Protein AF-A0A8S3F5N7-F1 (afdb_monomer)

Organism: NCBI:txid392030

Foldseek 3Di:
DPDDDAQAKDKDKDFAPWFDPDPPWDKFKDFVNHTPHVVVHVQWDWDGDTRMIIIMGGRDDPVSDHDIDIDTDPPVVVVVVD

Secondary structure (DSSP, 8-state):
-----TT--EEEEEE-SS----TTS-EEEEETTEEE-TTT-TTEEEEEETTEEEEEE-S--GGG-S-EEEEE-HHHHHTT--

pLDDT: mean 81.41, std 12.53, range [44.22, 92.94]

Solvent-accessible surface area (backbone atoms only — not comparable to full-atom values): 5048 Å² total; per-residue (Å²): 127,96,76,76,64,71,63,37,70,46,79,47,78,46,78,51,98,58,64,58,82,55,86,81,49,50,74,39,39,22,51,76,86,40,79,53,40,50,92,82,31,91,45,41,46,80,46,76,55,52,34,34,40,38,36,36,40,45,56,36,49,82,80,75,63,74,54,75,45,84,44,73,46,66,67,70,48,62,65,70,76,109

Radius of gyration: 13.74 Å; Cα contacts (8 Å, |Δi|>4): 131; chains: 1; bounding box: 41×24×28 Å

Mean predicted aligned error: 6.55 Å

InterPro domains:
  IPR013783 Immunoglobulin-like fold [G3DSA:2.60.40.10] (1-74)
  IPR036179 Immunoglobulin-like domain superfamily [SSF48726] (5-67)

Structure (mmCIF, N/CA/C/O backbone):
data_AF-A0A8S3F5N7-F1
#
_entry.id   AF-A0A8S3F5N7-F1
#
loop_
_atom_site.group_PDB
_atom_site.id
_atom_site.type_symbol
_atom_site.label_atom_id
_atom_site.label_alt_id
_atom_site.label_comp_id
_atom_site.label_asym_id
_atom_site.label_entity_id
_atom_site.label_seq_id
_atom_site.pdbx_PDB_ins_code
_atom_site.Cartn_x
_atom_site.Cartn_y
_atom_site.Cartn_z
_atom_site.occupancy
_atom_site.B_iso_or_equiv
_atom_site.auth_seq_id
_atom_site.auth_comp_id
_atom_site.auth_asym_id
_atom_site.auth_atom_id
_atom_site.pdbx_PDB_model_num
ATOM 1 N N . SER A 1 1 ? -18.939 -9.837 -4.805 1.00 52.78 1 SER A N 1
ATOM 2 C CA . SER A 1 1 ? -18.911 -8.418 -4.440 1.00 52.78 1 SER A CA 1
ATOM 3 C C . SER A 1 1 ? -17.525 -8.129 -3.909 1.00 52.78 1 SER A C 1
ATOM 5 O O . SER A 1 1 ? -16.933 -9.029 -3.326 1.00 52.78 1 SER A O 1
ATOM 7 N N . ASP A 1 2 ? -16.986 -6.938 -4.149 1.00 70.56 2 ASP A N 1
ATOM 8 C CA . ASP A 1 2 ? -15.660 -6.547 -3.641 1.00 70.56 2 ASP A CA 1
ATOM 9 C C . ASP A 1 2 ? -15.767 -6.028 -2.195 1.00 70.56 2 ASP A C 1
ATOM 11 O O . ASP A 1 2 ? -15.142 -5.037 -1.820 1.00 70.56 2 ASP A O 1
ATOM 15 N N . ASP A 1 3 ? -16.624 -6.674 -1.401 1.00 81.00 3 ASP A N 1
ATOM 16 C CA . ASP A 1 3 ? -16.842 -6.326 -0.004 1.00 81.00 3 ASP A CA 1
ATOM 17 C C . ASP A 1 3 ? -15.727 -6.948 0.830 1.00 81.00 3 ASP A C 1
ATOM 19 O O . ASP A 1 3 ? -15.389 -8.125 0.685 1.00 81.00 3 ASP A O 1
ATOM 23 N N . ILE A 1 4 ? -15.156 -6.136 1.708 1.00 86.62 4 ILE A N 1
ATOM 24 C CA . ILE A 1 4 ? -14.064 -6.513 2.595 1.00 86.62 4 ILE A CA 1
ATOM 25 C C . ILE A 1 4 ? -14.619 -6.538 4.014 1.00 86.62 4 ILE A C 1
ATOM 27 O O . ILE A 1 4 ? -15.280 -5.591 4.442 1.00 86.62 4 ILE A O 1
ATOM 31 N N . GLU A 1 5 ? -14.343 -7.616 4.741 1.00 90.88 5 GLU A N 1
ATOM 32 C CA . GLU A 1 5 ? -14.704 -7.724 6.152 1.00 90.88 5 GLU A CA 1
ATOM 33 C C . GLU A 1 5 ? -13.830 -6.787 6.995 1.00 90.88 5 GLU A C 1
ATOM 35 O O . GLU A 1 5 ? -12.623 -6.663 6.761 1.00 90.88 5 GLU A O 1
ATOM 40 N N . GLU A 1 6 ? -14.431 -6.117 7.975 1.00 91.06 6 GLU A N 1
ATOM 41 C CA . GLU A 1 6 ? -13.668 -5.319 8.934 1.00 91.06 6 GLU A CA 1
ATOM 42 C C . GLU A 1 6 ? -12.654 -6.208 9.677 1.00 91.06 6 GLU A C 1
ATOM 44 O O . GLU A 1 6 ? -12.829 -7.418 9.793 1.00 91.06 6 GLU A O 1
ATOM 49 N N . ASP A 1 7 ? -11.547 -5.622 10.122 1.00 92.69 7 ASP A N 1
ATOM 50 C CA . ASP A 1 7 ? -10.422 -6.298 10.782 1.00 92.69 7 ASP A CA 1
ATOM 51 C C . ASP A 1 7 ? -9.623 -7.267 9.893 1.00 92.69 7 ASP A C 1
ATOM 53 O O . ASP A 1 7 ? -8.575 -7.772 10.308 1.00 92.69 7 ASP A O 1
ATOM 57 N N . SER A 1 8 ? -10.042 -7.472 8.642 1.00 92.94 8 SER A N 1
ATOM 58 C CA . SER A 1 8 ? -9.296 -8.262 7.664 1.00 92.94 8 SER A CA 1
ATOM 59 C C . SER A 1 8 ? -8.124 -7.485 7.050 1.00 92.94 8 SER A C 1
ATOM 61 O O . SER A 1 8 ? -7.940 -6.281 7.258 1.00 92.94 8 SER A O 1
ATOM 63 N N . ASN A 1 9 ? -7.292 -8.198 6.291 1.00 92.75 9 ASN A N 1
ATOM 64 C CA . ASN A 1 9 ? -6.201 -7.608 5.524 1.00 92.75 9 ASN A CA 1
ATOM 65 C C . ASN A 1 9 ? -6.598 -7.523 4.054 1.00 92.75 9 ASN A C 1
ATOM 67 O O . ASN A 1 9 ? -7.121 -8.485 3.492 1.00 92.75 9 ASN A O 1
ATOM 71 N N . VAL A 1 10 ? -6.259 -6.410 3.411 1.00 91.62 10 VAL A N 1
ATOM 72 C CA . VAL A 1 10 ? -6.500 -6.205 1.982 1.00 91.62 10 VAL A CA 1
ATOM 73 C C . VAL A 1 10 ? -5.182 -6.025 1.269 1.00 91.62 10 VAL A C 1
ATOM 75 O O . VAL A 1 10 ? -4.337 -5.241 1.698 1.00 91.62 10 VAL A O 1
ATOM 78 N N . ILE A 1 11 ? -5.034 -6.730 0.153 1.00 91.25 11 ILE A N 1
ATOM 79 C CA . ILE A 1 11 ? -3.909 -6.569 -0.758 1.00 91.25 11 ILE A CA 1
ATOM 80 C C . ILE A 1 11 ? -4.425 -5.894 -2.019 1.00 91.25 11 ILE A C 1
ATOM 82 O O . ILE A 1 11 ? -5.337 -6.382 -2.681 1.00 91.25 11 ILE A O 1
ATOM 86 N N . MET A 1 12 ? -3.816 -4.764 -2.345 1.00 90.31 12 MET A N 1
ATOM 87 C CA . MET A 1 12 ? -4.107 -3.981 -3.534 1.00 90.31 12 MET A CA 1
ATOM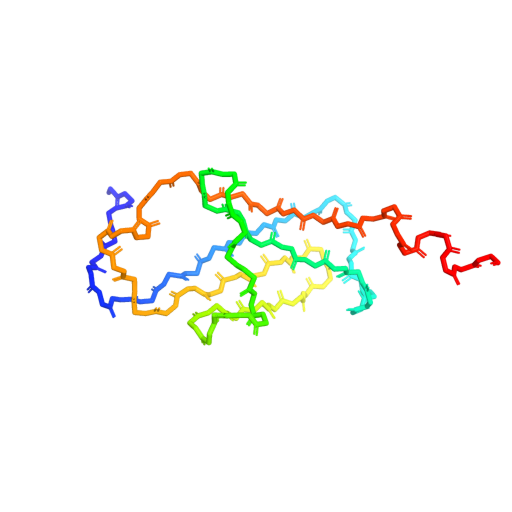 88 C C . MET A 1 12 ? -2.876 -4.034 -4.430 1.00 90.31 12 MET A C 1
ATOM 90 O O . MET A 1 12 ? -1.757 -3.802 -3.969 1.00 90.31 12 MET A O 1
ATOM 94 N N . GLN A 1 13 ? -3.075 -4.340 -5.708 1.00 91.75 13 GLN A N 1
ATOM 95 C CA . GLN A 1 13 ? -1.987 -4.468 -6.668 1.00 91.75 13 GLN A CA 1
ATOM 96 C C . GLN A 1 13 ? -2.140 -3.443 -7.789 1.00 91.75 13 GLN A C 1
ATOM 98 O O . GLN A 1 13 ? -3.209 -3.304 -8.380 1.00 91.75 13 GLN A O 1
ATOM 103 N N . CYS A 1 14 ? -1.045 -2.757 -8.097 1.00 89.31 14 CYS A N 1
ATOM 104 C CA . CYS A 1 14 ? -0.913 -1.882 -9.251 1.00 89.31 14 CYS A CA 1
ATOM 105 C C . CYS A 1 14 ? 0.190 -2.433 -10.159 1.00 89.31 14 CYS A C 1
ATOM 107 O O . CYS A 1 14 ? 1.276 -2.764 -9.685 1.00 89.31 14 CYS A O 1
ATOM 109 N N . VAL A 1 15 ? -0.089 -2.547 -11.457 1.00 91.38 15 VAL A N 1
ATOM 110 C CA . VAL A 1 15 ? 0.900 -2.957 -12.460 1.00 91.38 15 VAL A CA 1
ATOM 111 C C . VAL A 1 15 ? 1.234 -1.751 -13.321 1.00 91.38 15 VAL A C 1
ATOM 113 O O . VAL A 1 15 ? 0.353 -1.099 -13.880 1.00 91.38 15 VAL A O 1
ATOM 116 N N . LEU A 1 16 ? 2.519 -1.454 -13.406 1.00 88.62 16 LEU A N 1
ATOM 117 C CA . LEU A 1 16 ? 3.068 -0.305 -14.095 1.00 88.62 16 LEU A CA 1
ATOM 118 C C . LEU A 1 16 ? 3.524 -0.691 -15.497 1.00 88.62 16 LEU A C 1
ATOM 120 O O . LEU A 1 16 ? 3.832 -1.842 -15.796 1.00 88.62 16 LEU A O 1
ATOM 124 N N . ASN A 1 17 ? 3.607 0.309 -16.366 1.00 87.25 17 ASN A N 1
ATOM 125 C CA . ASN A 1 17 ? 4.129 0.141 -17.719 1.00 87.25 17 ASN A CA 1
ATOM 126 C C . ASN A 1 17 ? 5.658 -0.018 -17.763 1.00 87.25 17 ASN A C 1
ATOM 128 O O . ASN A 1 17 ? 6.198 -0.434 -18.787 1.00 87.25 17 ASN A O 1
ATOM 132 N N . ARG A 1 18 ? 6.354 0.370 -16.691 1.00 85.56 18 ARG A N 1
ATOM 133 C CA . ARG A 1 18 ? 7.808 0.308 -16.549 1.00 85.56 18 ARG A CA 1
ATOM 134 C C . ARG A 1 18 ? 8.171 -0.126 -15.130 1.00 85.56 18 ARG A C 1
ATOM 136 O O . ARG A 1 18 ? 7.412 0.180 -14.208 1.00 85.56 18 ARG A O 1
ATOM 143 N N . PRO A 1 19 ? 9.294 -0.836 -14.964 1.00 83.25 19 PRO A N 1
ATOM 144 C CA . PRO A 1 19 ? 9.748 -1.252 -13.650 1.00 83.25 19 PRO A CA 1
ATOM 145 C C . PRO A 1 19 ? 10.126 -0.051 -12.772 1.00 83.25 19 PRO A C 1
ATOM 147 O O . PRO A 1 19 ? 10.592 0.975 -13.275 1.00 83.25 19 PRO A O 1
ATOM 150 N N . ILE A 1 20 ? 9.911 -0.191 -11.463 1.00 77.94 20 ILE A N 1
ATOM 151 C CA . ILE A 1 20 ? 10.384 0.737 -10.430 1.00 77.94 20 ILE A CA 1
ATOM 152 C C . ILE A 1 20 ? 11.325 -0.052 -9.531 1.00 77.94 20 ILE A C 1
ATOM 154 O O . ILE A 1 20 ? 10.949 -0.515 -8.457 1.00 77.94 20 ILE A O 1
ATOM 158 N N . ASP A 1 21 ? 12.547 -0.220 -10.023 1.00 72.81 21 ASP A N 1
ATOM 159 C CA . ASP A 1 21 ? 13.588 -1.004 -9.351 1.00 72.81 21 ASP A CA 1
ATOM 160 C C . ASP A 1 21 ? 14.394 -0.153 -8.357 1.00 72.81 21 ASP A C 1
ATOM 162 O O . ASP A 1 21 ? 15.227 -0.667 -7.615 1.00 72.81 21 ASP A O 1
ATOM 166 N N . ASP A 1 22 ? 14.164 1.162 -8.357 1.00 77.19 22 ASP A N 1
ATOM 167 C CA . ASP A 1 22 ? 14.800 2.097 -7.440 1.00 77.19 22 ASP A CA 1
ATOM 168 C C . ASP A 1 22 ? 13.924 2.304 -6.201 1.00 77.19 22 ASP A C 1
ATOM 170 O O . ASP A 1 22 ? 12.885 2.974 -6.242 1.00 77.19 22 ASP A O 1
ATOM 174 N N . ASP A 1 23 ? 14.379 1.762 -5.074 1.00 75.25 23 ASP A N 1
ATOM 175 C CA . ASP A 1 23 ? 13.747 1.948 -3.768 1.00 75.25 23 ASP A CA 1
ATOM 176 C C . ASP A 1 23 ? 13.725 3.414 -3.306 1.00 75.25 23 ASP A C 1
ATOM 178 O O . ASP A 1 23 ? 12.949 3.760 -2.411 1.00 75.25 23 ASP A O 1
ATOM 182 N N . ASN A 1 24 ? 14.513 4.297 -3.934 1.00 77.31 24 ASN A N 1
ATOM 183 C CA . ASN A 1 24 ? 14.471 5.734 -3.671 1.00 77.31 24 ASN A CA 1
ATOM 184 C C . ASN A 1 24 ? 13.262 6.429 -4.297 1.00 77.31 24 ASN A C 1
ATOM 186 O O . ASN A 1 24 ? 13.015 7.586 -3.955 1.00 77.31 24 ASN A O 1
ATOM 190 N N . ILE A 1 25 ? 12.513 5.772 -5.191 1.00 81.56 25 ILE A N 1
ATOM 191 C CA . ILE A 1 25 ? 11.285 6.340 -5.749 1.00 81.56 25 ILE A CA 1
ATOM 192 C C . ILE A 1 25 ? 10.198 6.300 -4.665 1.00 81.56 25 ILE A C 1
ATOM 194 O O . ILE A 1 25 ? 9.737 5.210 -4.278 1.00 81.56 25 ILE A O 1
ATOM 198 N N . PRO A 1 26 ? 9.752 7.469 -4.164 1.00 82.50 26 PRO A N 1
ATOM 199 C CA . PRO A 1 26 ? 8.739 7.520 -3.128 1.00 82.50 26 PRO A CA 1
ATOM 200 C C . PRO A 1 26 ? 7.405 7.004 -3.665 1.00 82.50 26 PRO A C 1
ATOM 202 O O . PRO A 1 26 ? 6.925 7.426 -4.722 1.00 82.50 26 PRO A O 1
ATOM 205 N N . VAL A 1 27 ? 6.795 6.104 -2.900 1.00 83.94 27 VAL A N 1
ATOM 206 C CA . VAL A 1 27 ? 5.451 5.585 -3.151 1.00 83.94 27 VAL A CA 1
ATOM 207 C C . VAL A 1 27 ? 4.550 6.086 -2.033 1.00 83.94 27 VAL A C 1
ATOM 209 O O . VAL A 1 27 ? 4.832 5.859 -0.857 1.00 83.94 27 VAL A O 1
ATOM 212 N N . ALA A 1 28 ? 3.449 6.737 -2.395 1.00 82.25 28 ALA A N 1
ATOM 213 C CA . ALA A 1 28 ? 2.431 7.178 -1.454 1.00 82.25 28 ALA A CA 1
ATOM 214 C C . ALA A 1 28 ? 1.086 6.518 -1.761 1.00 82.25 28 ALA A C 1
ATOM 216 O O . ALA A 1 28 ? 0.665 6.420 -2.915 1.00 82.25 28 ALA A O 1
ATOM 217 N N . LEU A 1 29 ? 0.387 6.109 -0.705 1.00 86.25 29 LEU A N 1
ATOM 218 C CA . LEU A 1 29 ? -1.005 5.693 -0.779 1.00 86.25 29 LEU A CA 1
ATOM 219 C C . LEU A 1 29 ? -1.883 6.880 -0.379 1.00 86.25 29 LEU A C 1
ATOM 221 O O . LEU A 1 29 ? -1.624 7.529 0.632 1.00 86.25 29 LEU A O 1
ATOM 225 N N . LEU A 1 30 ? -2.913 7.186 -1.161 1.00 86.88 30 LEU A N 1
ATOM 226 C CA . LEU A 1 3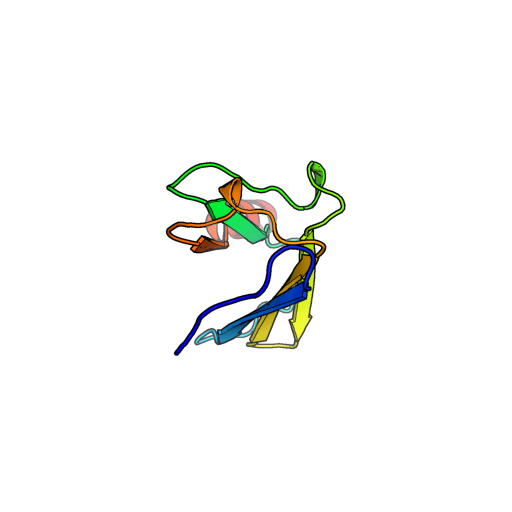0 ? -3.862 8.259 -0.869 1.00 86.88 30 LEU A CA 1
ATOM 227 C C . LEU A 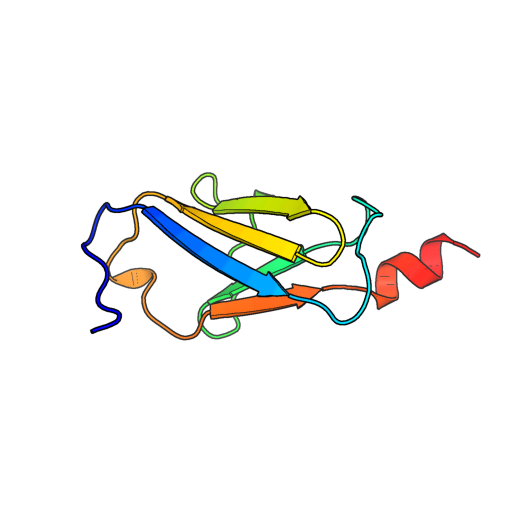1 30 ? -5.255 7.667 -0.649 1.00 86.88 30 LEU A C 1
ATOM 229 O O . LEU A 1 30 ? -5.769 6.995 -1.540 1.00 86.88 30 LEU A O 1
ATOM 233 N N . LYS A 1 31 ? -5.896 7.974 0.482 1.00 88.56 31 LYS A N 1
ATOM 234 C CA . LYS A 1 31 ? -7.332 7.754 0.714 1.00 88.56 31 LYS A CA 1
ATOM 235 C C . LYS A 1 31 ? -8.058 9.075 0.545 1.00 88.56 31 LYS A C 1
ATOM 237 O O . LYS A 1 31 ? -7.787 10.019 1.283 1.00 88.56 31 LYS A O 1
ATOM 242 N N . ASN A 1 32 ? -8.985 9.150 -0.408 1.00 89.06 32 ASN A N 1
ATOM 243 C CA . ASN A 1 32 ? -9.760 10.365 -0.688 1.00 89.06 32 ASN A CA 1
ATOM 244 C C . ASN A 1 32 ? -8.851 11.613 -0.805 1.00 89.06 32 ASN A C 1
ATOM 246 O O . ASN A 1 32 ? -9.128 12.656 -0.218 1.00 89.06 32 ASN A O 1
ATOM 250 N N . SER A 1 33 ? -7.727 11.470 -1.520 1.00 85.19 33 SER A N 1
ATOM 251 C CA . SER A 1 33 ? -6.681 12.496 -1.711 1.00 85.19 33 SER A CA 1
ATOM 252 C C . SER A 1 33 ? -5.831 12.855 -0.480 1.00 85.19 33 SER A C 1
ATOM 254 O O . SER A 1 33 ? -4.979 13.735 -0.576 1.00 85.19 33 SER A O 1
ATOM 256 N N . LYS A 1 34 ? -5.997 12.170 0.657 1.00 85.25 34 LYS A N 1
ATOM 257 C CA . LYS A 1 34 ? -5.164 12.335 1.858 1.0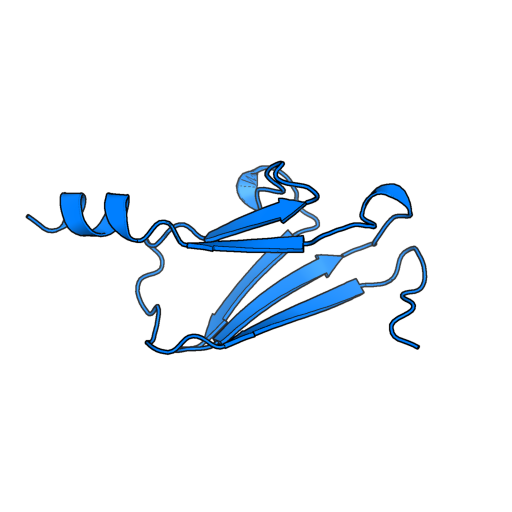0 85.25 34 LYS A CA 1
ATOM 258 C C . LYS A 1 34 ? -4.150 11.199 1.980 1.00 85.25 34 LYS A C 1
ATOM 260 O O . LYS A 1 34 ? -4.506 10.036 1.813 1.00 85.25 34 LYS A O 1
ATOM 265 N N . ALA A 1 35 ? -2.903 11.533 2.301 1.00 79.38 35 ALA A N 1
ATOM 266 C CA . ALA A 1 35 ? -1.838 10.548 2.459 1.00 79.38 35 ALA A CA 1
ATOM 267 C C . ALA A 1 35 ? -2.107 9.561 3.605 1.00 79.38 35 ALA A C 1
ATOM 269 O O . ALA A 1 35 ? -2.321 9.953 4.750 1.00 79.38 35 ALA A O 1
ATOM 270 N N . LEU A 1 36 ? -2.048 8.277 3.259 1.00 76.50 36 LEU A N 1
ATOM 271 C CA . LEU A 1 36 ? -1.850 7.129 4.132 1.00 76.50 36 LEU A CA 1
ATOM 272 C C . LEU A 1 36 ? -0.385 6.708 3.965 1.00 76.50 36 LEU A C 1
ATOM 274 O O . LEU A 1 36 ? -0.064 5.721 3.307 1.00 76.50 36 LEU A O 1
ATOM 278 N N . SER A 1 37 ? 0.525 7.550 4.441 1.00 61.19 37 SER A N 1
ATOM 279 C CA . SER A 1 37 ? 1.961 7.288 4.349 1.00 61.19 37 SER A CA 1
ATOM 280 C C . SER A 1 37 ? 2.297 6.020 5.145 1.00 61.19 37 SER A C 1
ATOM 282 O O . SER A 1 37 ? 1.877 5.885 6.293 1.00 61.19 37 SER A O 1
ATOM 284 N N . ALA A 1 38 ? 3.040 5.084 4.542 1.00 58.84 38 ALA A N 1
ATOM 285 C CA . ALA A 1 38 ? 3.506 3.875 5.230 1.00 58.84 38 ALA A CA 1
ATOM 286 C C . ALA A 1 38 ? 4.474 4.208 6.379 1.00 58.84 38 ALA A C 1
ATOM 288 O O . ALA A 1 38 ? 4.540 3.489 7.368 1.00 58.84 38 ALA A O 1
ATOM 289 N N . THR A 1 39 ? 5.174 5.340 6.277 1.00 56.62 39 THR A N 1
ATOM 290 C CA . THR A 1 39 ? 6.019 5.893 7.342 1.00 56.62 39 THR A CA 1
ATOM 291 C C . THR A 1 39 ? 5.228 6.354 8.567 1.00 56.62 39 THR A C 1
ATOM 293 O O . THR A 1 39 ? 5.770 6.329 9.665 1.00 56.62 39 THR A O 1
ATOM 296 N N . ASP A 1 40 ? 3.953 6.715 8.400 1.00 58.06 40 ASP A N 1
ATOM 297 C CA . ASP A 1 40 ? 3.095 7.224 9.481 1.00 58.06 40 ASP A CA 1
ATOM 298 C C . ASP A 1 40 ? 1.997 6.229 9.891 1.00 58.06 40 ASP A C 1
ATOM 300 O O . ASP A 1 40 ? 1.197 6.509 10.786 1.00 58.06 40 ASP A O 1
ATOM 304 N N . ASN A 1 41 ? 1.909 5.079 9.214 1.00 73.69 41 ASN A N 1
ATOM 305 C CA . ASN A 1 41 ? 0.853 4.099 9.424 1.00 73.69 41 ASN A CA 1
ATOM 306 C C . ASN A 1 41 ? 1.393 2.668 9.313 1.00 73.69 41 ASN A C 1
ATOM 308 O O . ASN A 1 41 ? 1.477 2.102 8.225 1.00 73.69 41 ASN A O 1
ATOM 312 N N . GLU A 1 42 ? 1.668 2.059 10.469 1.00 83.81 42 GLU A N 1
ATOM 313 C CA . GLU A 1 42 ? 2.198 0.692 10.617 1.00 83.81 42 GLU A CA 1
ATOM 314 C C . GLU A 1 42 ? 1.314 -0.398 9.981 1.00 83.81 42 GLU A C 1
ATOM 316 O O . GLU A 1 42 ? 1.759 -1.526 9.762 1.00 83.81 42 GLU A O 1
ATOM 321 N N . ARG A 1 43 ? 0.052 -0.078 9.660 1.00 88.88 43 ARG A N 1
ATOM 322 C CA . ARG A 1 43 ? -0.877 -0.998 8.989 1.00 88.88 43 ARG A CA 1
ATOM 323 C C . ARG A 1 43 ? -0.620 -1.120 7.490 1.00 88.88 43 ARG A C 1
ATOM 325 O O . ARG A 1 43 ? -1.125 -2.066 6.885 1.00 88.88 43 ARG A O 1
ATOM 332 N N . VAL A 1 44 ? 0.120 -0.181 6.897 1.00 88.50 44 VAL A N 1
ATOM 333 C CA . VAL A 1 44 ? 0.418 -0.136 5.463 1.00 88.50 44 VAL A CA 1
ATOM 334 C C . VAL A 1 44 ? 1.793 -0.741 5.209 1.00 88.50 44 VAL A C 1
ATOM 336 O O . VAL A 1 44 ? 2.803 -0.241 5.696 1.00 88.50 44 VAL A O 1
ATOM 339 N N . LYS A 1 45 ? 1.847 -1.790 4.388 1.00 89.25 45 LYS A N 1
ATOM 340 C CA . LYS A 1 45 ? 3.097 -2.343 3.854 1.00 89.25 45 LYS A CA 1
ATOM 341 C C . LYS A 1 45 ? 3.116 -2.194 2.346 1.00 89.25 45 LYS A C 1
ATOM 343 O O . LYS A 1 45 ? 2.111 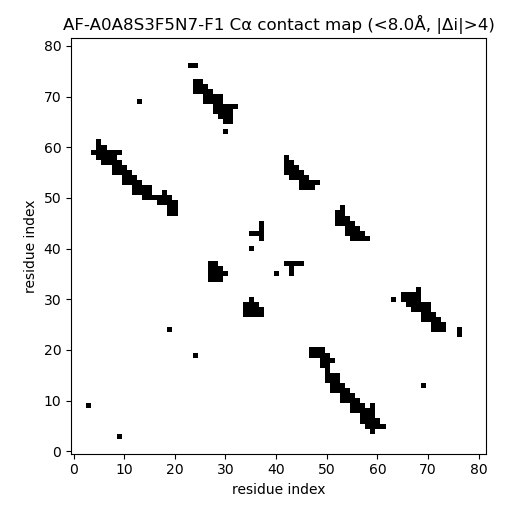-2.459 1.693 1.00 89.25 45 LYS A O 1
ATOM 348 N N . ILE A 1 46 ? 4.256 -1.771 1.812 1.00 87.44 46 ILE A N 1
ATOM 349 C CA . ILE A 1 46 ? 4.463 -1.574 0.380 1.00 87.44 46 ILE A CA 1
ATOM 350 C C . ILE A 1 46 ? 5.582 -2.508 -0.066 1.00 87.44 46 ILE A C 1
ATOM 352 O O . ILE A 1 46 ? 6.676 -2.467 0.490 1.00 87.44 46 ILE A O 1
ATOM 356 N N . GLU A 1 47 ? 5.303 -3.326 -1.073 1.00 89.06 47 GLU A N 1
ATOM 357 C CA . GLU A 1 47 ? 6.255 -4.237 -1.700 1.00 89.06 47 GLU A CA 1
ATOM 358 C C . GLU A 1 47 ? 6.380 -3.895 -3.187 1.00 89.06 47 GLU A C 1
ATOM 360 O O . GLU A 1 47 ? 5.379 -3.656 -3.874 1.00 89.06 47 GLU A O 1
ATOM 365 N N . ARG A 1 48 ? 7.619 -3.871 -3.683 1.00 87.69 48 ARG A N 1
ATOM 366 C CA . ARG A 1 48 ? 7.952 -3.638 -5.092 1.00 87.69 48 ARG A CA 1
ATOM 367 C C . ARG A 1 48 ? 8.481 -4.933 -5.697 1.00 87.69 48 ARG A C 1
ATOM 369 O O . ARG A 1 48 ? 9.317 -5.596 -5.092 1.00 87.69 48 ARG A O 1
ATOM 376 N N . ASP A 1 49 ? 7.991 -5.275 -6.880 1.00 87.88 49 ASP A N 1
ATOM 377 C CA . ASP A 1 49 ? 8.416 -6.444 -7.650 1.00 87.88 49 ASP A CA 1
ATOM 378 C C . ASP A 1 49 ? 8.417 -6.090 -9.145 1.00 87.88 49 ASP A C 1
ATOM 380 O O . ASP A 1 49 ? 7.415 -6.247 -9.852 1.00 87.88 49 ASP A O 1
ATOM 384 N N . GLY A 1 50 ? 9.526 -5.499 -9.602 1.00 87.38 50 GLY A N 1
ATOM 385 C CA . GLY A 1 50 ? 9.704 -5.001 -10.965 1.00 87.38 50 GLY A CA 1
ATOM 386 C C . GLY A 1 50 ? 8.639 -3.973 -11.354 1.00 87.38 50 GLY A C 1
ATOM 387 O O . GLY A 1 50 ? 8.641 -2.829 -10.903 1.00 87.38 50 GLY A O 1
ATOM 388 N N . THR A 1 51 ? 7.699 -4.376 -12.211 1.00 90.44 51 THR A N 1
ATOM 389 C CA . THR A 1 51 ? 6.560 -3.547 -12.647 1.00 90.44 51 THR A CA 1
ATOM 390 C C . THR A 1 51 ? 5.372 -3.590 -11.691 1.00 90.44 51 THR A C 1
ATOM 392 O O . THR A 1 51 ? 4.376 -2.910 -11.924 1.00 90.44 51 THR A O 1
ATOM 395 N N . THR A 1 52 ? 5.417 -4.424 -10.659 1.00 91.12 52 THR A N 1
ATOM 396 C CA . THR A 1 52 ? 4.293 -4.653 -9.758 1.00 91.12 52 THR A CA 1
ATOM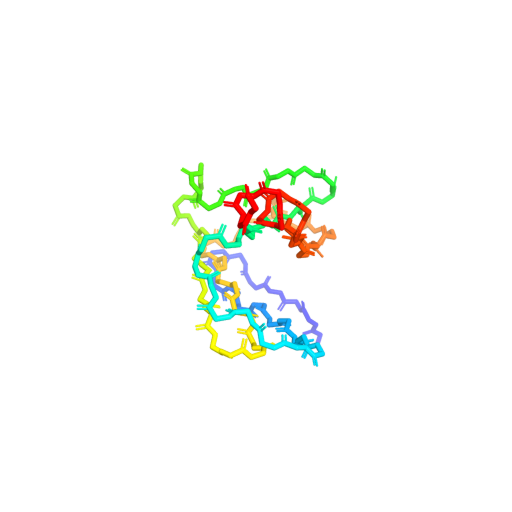 397 C C . THR A 1 52 ? 4.525 -3.946 -8.435 1.00 91.12 52 THR A C 1
ATOM 399 O O . THR A 1 52 ? 5.542 -4.138 -7.778 1.00 91.12 52 THR A O 1
ATOM 402 N N . LEU A 1 53 ? 3.535 -3.168 -8.014 1.00 90.31 53 LEU A N 1
ATOM 403 C CA . LEU A 1 53 ? 3.460 -2.589 -6.685 1.00 90.31 53 LEU A CA 1
ATOM 404 C C . LEU A 1 53 ? 2.335 -3.280 -5.917 1.00 90.31 53 LEU A C 1
ATOM 406 O O . LEU A 1 53 ? 1.179 -3.249 -6.348 1.00 90.31 53 LEU A O 1
ATOM 410 N N . LYS A 1 54 ? 2.662 -3.886 -4.778 1.00 91.50 54 LYS A N 1
ATOM 411 C CA . LYS A 1 54 ? 1.680 -4.454 -3.853 1.00 91.50 54 LYS A CA 1
ATOM 412 C C . LYS A 1 54 ? 1.610 -3.587 -2.613 1.00 91.50 54 LYS A C 1
ATOM 414 O O . LYS A 1 54 ? 2.631 -3.236 -2.030 1.00 91.50 54 LYS A O 1
ATOM 419 N N . VAL A 1 55 ? 0.395 -3.253 -2.206 1.00 89.75 55 VAL A N 1
ATOM 420 C CA . VAL A 1 55 ? 0.140 -2.565 -0.948 1.00 89.75 55 VAL A CA 1
ATOM 421 C C . VAL A 1 55 ? -0.791 -3.418 -0.118 1.00 89.75 55 VAL A C 1
ATOM 423 O O . VAL A 1 55 ? -1.909 -3.717 -0.533 1.00 89.75 55 VAL A O 1
ATOM 426 N N . GLN A 1 56 ? -0.317 -3.801 1.058 1.00 9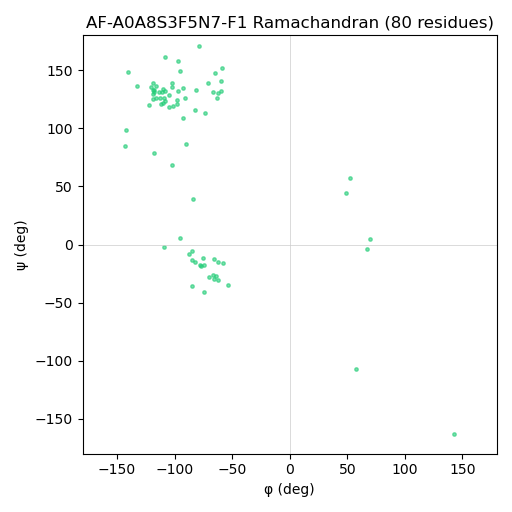1.31 56 GLN A N 1
ATOM 427 C CA . GLN A 1 56 ? -1.128 -4.454 2.064 1.00 91.31 56 GLN A CA 1
ATOM 428 C C . GLN A 1 56 ? -1.592 -3.410 3.074 1.00 91.31 56 GLN A C 1
ATOM 430 O O . GLN A 1 56 ? -0.768 -2.744 3.700 1.00 91.31 56 GLN A O 1
ATOM 435 N N . LEU A 1 57 ? -2.904 -3.308 3.265 1.00 90.56 57 LEU A N 1
ATOM 436 C CA . LEU A 1 57 ? -3.506 -2.610 4.393 1.00 90.56 57 LEU A CA 1
ATOM 437 C C . LEU A 1 57 ? -4.018 -3.655 5.382 1.00 90.56 57 LEU A C 1
ATOM 439 O O . LEU A 1 57 ? -4.868 -4.474 5.040 1.00 90.56 57 LEU A O 1
ATOM 443 N N . SER A 1 58 ? -3.470 -3.646 6.591 1.00 92.81 58 SER A N 1
ATOM 444 C CA . SER A 1 58 ? -3.817 -4.614 7.630 1.00 92.81 58 SER A CA 1
ATOM 445 C C . SER A 1 58 ? -4.889 -4.059 8.563 1.00 92.81 58 SER A C 1
ATOM 447 O O . SER A 1 58 ? -4.897 -2.853 8.830 1.00 92.81 58 SER A O 1
ATOM 449 N N . ASN A 1 59 ? -5.736 -4.934 9.111 1.00 92.12 59 ASN A N 1
ATOM 450 C CA . ASN A 1 59 ? -6.771 -4.561 10.080 1.00 92.12 59 ASN A CA 1
ATOM 451 C C . ASN A 1 59 ? -7.639 -3.397 9.561 1.00 92.12 59 ASN A C 1
ATOM 453 O O . ASN A 1 59 ? -7.662 -2.310 10.150 1.00 92.12 59 ASN A O 1
ATOM 457 N N . VAL A 1 60 ? -8.249 -3.605 8.391 1.00 90.38 60 VAL A N 1
ATOM 458 C CA . VAL A 1 60 ? -9.079 -2.606 7.709 1.00 90.38 60 VAL A CA 1
ATOM 459 C C . VAL A 1 60 ? -10.239 -2.204 8.606 1.00 90.38 60 VAL A C 1
ATOM 461 O O . VAL A 1 60 ? -10.917 -3.057 9.167 1.00 90.38 60 VAL A O 1
ATOM 464 N N . LYS A 1 61 ? -10.466 -0.899 8.739 1.00 9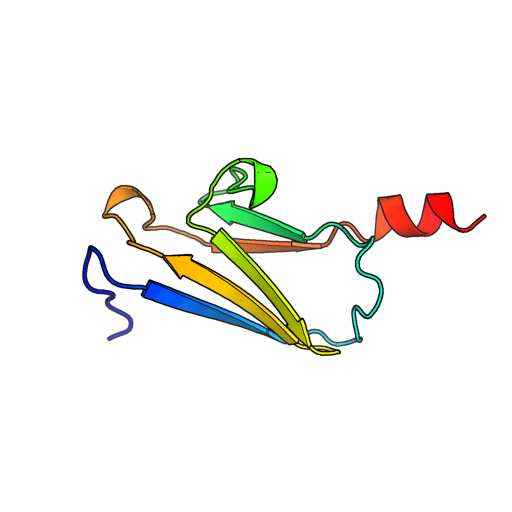0.25 61 LYS A N 1
ATOM 465 C CA . LYS A 1 61 ? -11.576 -0.325 9.506 1.00 90.25 61 LYS A CA 1
ATOM 466 C C . LYS A 1 61 ? -12.621 0.271 8.584 1.00 90.25 61 LYS A C 1
ATOM 468 O O . LYS A 1 61 ? -12.305 0.645 7.456 1.00 90.25 61 LYS A O 1
ATOM 473 N N . LEU A 1 62 ? -13.836 0.470 9.092 1.00 87.44 62 LEU A N 1
ATOM 474 C CA . LEU A 1 62 ? -14.901 1.134 8.331 1.00 87.44 62 LEU A CA 1
ATOM 475 C C . LEU A 1 62 ? -14.474 2.510 7.784 1.00 87.44 62 LEU A C 1
ATOM 477 O O . LEU A 1 62 ? -14.855 2.889 6.678 1.00 87.44 62 LEU A O 1
ATOM 481 N N . ASP A 1 63 ? -13.648 3.246 8.539 1.00 87.44 63 ASP A N 1
ATOM 482 C CA . ASP A 1 63 ? -13.113 4.526 8.077 1.00 87.44 63 ASP A CA 1
ATOM 483 C C . ASP A 1 63 ? -12.170 4.352 6.882 1.00 87.44 63 ASP A C 1
ATOM 485 O O . ASP A 1 63 ? -12.137 5.227 6.038 1.00 87.44 63 ASP A O 1
ATOM 489 N N . ASP A 1 64 ? -11.444 3.246 6.718 1.00 86.06 64 ASP A N 1
ATOM 490 C CA . ASP A 1 64 ? -10.528 3.070 5.579 1.00 86.06 64 ASP A CA 1
ATOM 491 C C . ASP A 1 64 ? -11.259 3.002 4.216 1.00 86.06 64 ASP A C 1
ATOM 493 O O . ASP A 1 64 ? -10.620 3.146 3.169 1.00 86.06 64 ASP A O 1
ATOM 497 N N . ALA A 1 65 ? -12.589 2.851 4.212 1.00 88.12 65 ALA A N 1
ATOM 498 C CA . ALA A 1 65 ? -13.407 2.858 3.006 1.00 88.12 65 ALA A CA 1
ATOM 499 C C . ALA A 1 65 ? -13.287 4.175 2.213 1.00 88.12 65 ALA A C 1
ATOM 501 O O . ALA A 1 65 ? -13.256 5.288 2.750 1.00 88.12 65 ALA A O 1
ATOM 502 N N . GLY A 1 66 ? -13.260 4.050 0.886 1.00 88.44 66 GLY A N 1
ATOM 503 C CA . GLY A 1 66 ? -13.211 5.185 -0.030 1.00 88.44 66 GLY A CA 1
ATOM 504 C C . GLY A 1 66 ? -12.343 4.920 -1.250 1.00 88.44 66 GLY A C 1
ATOM 505 O O . GLY A 1 66 ? -12.012 3.782 -1.580 1.00 88.44 66 GLY A O 1
ATOM 506 N N . LYS A 1 67 ? -11.968 5.998 -1.941 1.00 89.56 67 LYS A N 1
ATOM 507 C CA . LYS A 1 67 ? -11.095 5.902 -3.109 1.00 89.56 67 LYS A CA 1
ATOM 508 C C . LYS A 1 67 ? -9.643 5.823 -2.657 1.00 89.56 67 LYS A C 1
ATOM 510 O O . LYS A 1 67 ? -9.106 6.803 -2.135 1.00 89.56 67 LYS A O 1
ATOM 515 N N . ILE A 1 68 ? -9.008 4.691 -2.939 1.00 87.50 68 ILE A N 1
ATOM 516 C CA . ILE A 1 68 ? -7.567 4.504 -2.776 1.00 87.50 68 ILE A CA 1
ATOM 517 C C . ILE A 1 68 ? -6.859 4.831 -4.091 1.00 87.50 68 ILE A C 1
ATOM 519 O O . ILE A 1 68 ? -7.317 4.454 -5.168 1.00 87.50 68 ILE A O 1
ATOM 523 N N . SER A 1 69 ? -5.764 5.584 -4.020 1.00 88.75 69 SER A N 1
ATOM 524 C CA . SER A 1 69 ? -4.930 5.925 -5.176 1.00 88.75 69 SER A CA 1
ATOM 525 C C . SER A 1 69 ? -3.457 5.702 -4.853 1.00 88.75 69 SER A C 1
ATOM 527 O O . SER A 1 69 ? -2.985 6.095 -3.788 1.00 88.75 69 SER A O 1
ATOM 529 N N . PHE A 1 70 ? -2.736 5.100 -5.793 1.00 88.00 70 PHE A N 1
ATOM 530 C CA . PHE A 1 70 ? -1.288 4.931 -5.733 1.00 88.00 70 PHE A CA 1
ATOM 531 C C . PHE A 1 70 ? -0.630 6.132 -6.403 1.00 88.00 70 PHE A C 1
ATOM 533 O O . PHE A 1 70 ? -0.959 6.456 -7.544 1.00 88.00 70 PHE A O 1
ATOM 540 N N . CYS A 1 71 ? 0.280 6.796 -5.701 1.00 86.56 71 CYS A N 1
ATOM 541 C CA . CYS A 1 71 ? 1.027 7.931 -6.217 1.00 86.56 71 CYS A CA 1
ATOM 542 C C . CYS A 1 71 ? 2.520 7.601 -6.211 1.00 86.56 71 CYS A C 1
ATOM 544 O O . CYS A 1 71 ? 3.060 7.154 -5.199 1.00 86.56 71 CYS A O 1
ATOM 546 N N . LEU A 1 72 ? 3.164 7.817 -7.353 1.00 84.69 72 LEU A N 1
ATOM 547 C CA . LEU A 1 72 ? 4.594 7.629 -7.551 1.00 84.69 72 LEU A CA 1
ATOM 548 C C . LEU A 1 72 ? 5.215 9.001 -7.772 1.00 84.69 72 LEU A C 1
ATOM 550 O O . LEU A 1 72 ? 4.838 9.691 -8.722 1.00 84.69 72 LEU A O 1
ATOM 554 N N . ASP A 1 73 ? 6.162 9.392 -6.925 1.00 81.56 73 ASP A N 1
ATOM 555 C CA . ASP A 1 73 ? 6.907 10.629 -7.145 1.00 81.56 73 ASP A CA 1
ATOM 556 C C . ASP A 1 73 ? 8.155 10.359 -7.992 1.00 81.56 73 ASP A C 1
ATOM 558 O O . ASP A 1 73 ? 9.259 10.105 -7.510 1.00 81.56 73 ASP A O 1
ATOM 562 N N . LEU A 1 74 ? 7.945 10.387 -9.306 1.00 72.56 74 LEU A N 1
ATOM 563 C CA . LEU A 1 74 ? 9.008 10.196 -10.289 1.00 72.56 74 LEU A CA 1
ATOM 564 C C . LEU A 1 74 ? 9.807 11.485 -10.546 1.00 72.56 74 LEU A C 1
ATOM 566 O O . LEU A 1 74 ? 10.880 11.423 -11.130 1.00 72.56 74 LEU A O 1
ATOM 570 N N . PHE A 1 75 ? 9.320 12.665 -10.147 1.00 62.00 75 PHE A N 1
ATOM 571 C CA . PHE A 1 75 ? 9.981 13.933 -10.492 1.00 62.00 75 PHE A CA 1
ATOM 572 C C . PHE A 1 75 ? 11.103 14.299 -9.517 1.00 62.00 75 PHE A C 1
ATOM 574 O O . PHE A 1 75 ? 12.135 14.823 -9.942 1.00 62.00 75 PHE A O 1
ATOM 581 N N . SER A 1 76 ? 10.945 13.999 -8.227 1.00 57.31 76 SER A N 1
ATOM 582 C CA . SER A 1 76 ? 11.985 14.268 -7.224 1.00 57.31 76 SER A CA 1
ATOM 583 C C . SER A 1 76 ? 13.216 13.361 -7.365 1.00 57.31 76 SER A C 1
ATOM 585 O O . SER A 1 76 ? 14.331 13.777 -7.044 1.00 57.31 76 SER A O 1
ATOM 587 N N . SER A 1 77 ? 13.041 12.154 -7.904 1.00 54.56 77 SER A N 1
ATOM 588 C CA . SER A 1 77 ? 14.115 11.189 -8.170 1.00 54.56 77 SER A CA 1
ATOM 589 C C . SER A 1 77 ? 14.971 11.584 -9.381 1.00 54.56 77 SER A C 1
ATOM 591 O O . SER A 1 77 ? 16.198 11.544 -9.296 1.00 54.56 77 SER A O 1
ATOM 593 N N . PHE A 1 78 ? 14.367 12.083 -10.467 1.00 55.44 78 PHE A N 1
ATOM 594 C CA . PHE A 1 78 ? 15.112 12.565 -11.645 1.00 55.44 78 PHE A CA 1
ATOM 595 C C . PHE A 1 78 ? 16.035 13.762 -11.350 1.00 55.44 78 PHE A C 1
ATOM 597 O O . PHE A 1 78 ? 17.085 13.901 -11.977 1.00 55.44 78 PHE A O 1
ATOM 604 N N . LEU A 1 79 ? 15.676 14.619 -10.387 1.00 52.38 79 LEU A N 1
ATOM 605 C CA . LEU A 1 79 ? 16.493 15.773 -9.987 1.00 52.38 79 LEU A CA 1
ATOM 606 C C . LEU A 1 79 ? 17.689 15.403 -9.096 1.00 52.38 79 LEU A C 1
ATOM 608 O O . LEU A 1 79 ? 18.619 16.193 -8.993 1.00 52.38 79 LEU A O 1
ATOM 612 N N . ARG A 1 80 ? 17.687 14.223 -8.462 1.00 51.09 80 ARG A N 1
ATOM 613 C CA . ARG A 1 80 ? 18.814 13.738 -7.643 1.00 51.09 80 ARG A CA 1
ATOM 614 C C . ARG A 1 80 ? 19.905 13.031 -8.450 1.00 51.09 80 ARG A C 1
ATOM 616 O O . ARG A 1 80 ? 20.982 12.795 -7.913 1.00 51.09 80 ARG A O 1
ATOM 623 N N . ALA A 1 81 ? 19.623 12.678 -9.702 1.00 53.75 81 ALA A N 1
ATOM 624 C CA . ALA A 1 81 ? 20.522 11.918 -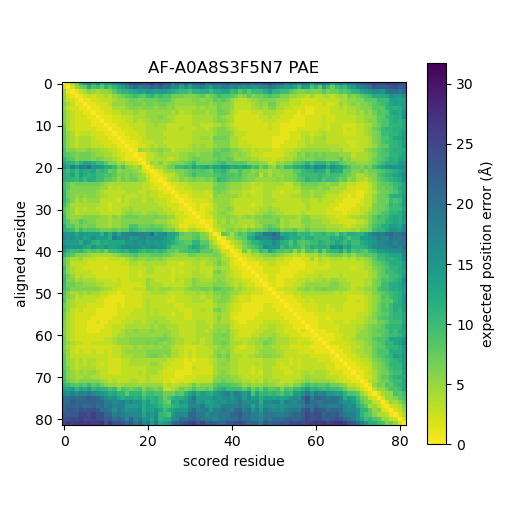10.566 1.00 53.75 81 ALA A CA 1
ATOM 625 C C . ALA A 1 81 ? 21.385 12.787 -11.510 1.00 53.75 81 ALA A C 1
ATOM 627 O O . ALA A 1 81 ? 22.082 12.225 -12.352 1.00 53.75 81 ALA A O 1
ATOM 628 N N . ASN A 1 82 ? 21.342 14.123 -11.388 1.00 44.22 82 ASN A N 1
ATOM 629 C CA . ASN A 1 82 ? 22.165 15.063 -12.164 1.00 44.22 82 ASN A CA 1
ATOM 630 C C . ASN A 1 82 ? 23.060 15.918 -11.267 1.00 44.22 82 ASN A C 1
ATOM 632 O O . ASN A 1 82 ? 22.556 16.387 -10.222 1.00 44.22 82 ASN A O 1
#

Sequence (82 aa):
SDDIEEDSNVIMQCVLNRPIDDDNIPVALLKNSKALSATDNERVKIERDGTTLKVQLSNVKLDDAGKISFCLDLFSSFLRAN

Nearest PDB structures (foldseek):
  2mq0-assembly1_A  TM=8.428E-01  e=1.590E-03  Homo sapiens
  1x44-assembly1_A  TM=7.810E-01  e=1.851E-02  Homo sapiens
  1ya5-assembly1_B  TM=7.379E-01  e=5.476E-02  Homo sapiens
  4uow-assembly3_E  TM=7.241E-01  e=6.139E-02  Homo sapiens
  5e2u-assembly1_L  TM=7.586E-01  e=4.039E-01  Mus musculus